Protein AF-A0A661RKH5-F1 (afdb_monomer)

Structure (mmCIF, N/CA/C/O backbone):
data_AF-A0A661RKH5-F1
#
_entry.id   AF-A0A661RKH5-F1
#
loop_
_atom_site.group_PDB
_atom_site.id
_atom_site.type_symbol
_atom_site.label_atom_id
_atom_site.label_alt_id
_atom_site.label_comp_id
_atom_site.label_asym_id
_atom_site.label_entity_id
_atom_site.label_seq_id
_atom_site.pdbx_PDB_ins_code
_atom_site.Cartn_x
_atom_site.Cartn_y
_atom_site.Cartn_z
_atom_site.occupancy
_atom_site.B_iso_or_equiv
_atom_site.auth_seq_id
_atom_site.auth_comp_id
_atom_site.auth_asym_id
_atom_site.auth_atom_id
_atom_site.pdbx_PDB_model_num
ATOM 1 N N . MET A 1 1 ? 4.022 -3.102 -11.914 1.00 70.94 1 MET A N 1
ATOM 2 C CA . MET A 1 1 ? 3.097 -2.172 -11.227 1.00 70.94 1 MET A CA 1
ATOM 3 C C . MET A 1 1 ? 2.212 -2.992 -10.309 1.00 70.94 1 MET A C 1
ATOM 5 O O . MET A 1 1 ? 1.604 -3.943 -10.787 1.00 70.94 1 MET A O 1
ATOM 9 N N . ILE A 1 2 ? 2.201 -2.678 -9.014 1.00 88.31 2 ILE A N 1
ATOM 10 C CA . ILE A 1 2 ? 1.452 -3.430 -7.998 1.00 88.31 2 ILE A CA 1
ATOM 11 C C . ILE A 1 2 ? 0.057 -2.826 -7.802 1.00 88.31 2 ILE A C 1
ATOM 13 O O . ILE A 1 2 ? -0.096 -1.612 -7.905 1.00 88.31 2 ILE A O 1
ATOM 17 N N . ASP A 1 3 ? -0.937 -3.664 -7.519 1.00 92.56 3 ASP A N 1
ATOM 18 C CA . ASP A 1 3 ? -2.282 -3.242 -7.118 1.00 92.56 3 ASP A CA 1
ATOM 19 C C . ASP A 1 3 ? -2.575 -3.685 -5.667 1.00 92.56 3 ASP A C 1
ATOM 21 O O . ASP A 1 3 ? -1.835 -4.513 -5.111 1.00 92.56 3 ASP A O 1
ATOM 25 N N . PRO A 1 4 ? -3.630 -3.154 -5.020 1.00 93.81 4 PRO A N 1
ATOM 26 C CA . PRO A 1 4 ? -3.938 -3.477 -3.629 1.00 93.81 4 PRO A CA 1
ATOM 27 C C . PRO A 1 4 ? -4.211 -4.966 -3.381 1.00 93.81 4 PRO A C 1
ATOM 29 O O . PRO A 1 4 ? -3.861 -5.489 -2.322 1.00 93.81 4 PRO A O 1
ATOM 32 N N . ALA A 1 5 ? -4.787 -5.680 -4.352 1.00 94.50 5 ALA A N 1
ATOM 33 C CA . ALA A 1 5 ? -5.083 -7.101 -4.208 1.00 94.50 5 ALA A CA 1
ATOM 34 C C . ALA A 1 5 ? -3.789 -7.931 -4.190 1.00 94.50 5 ALA A C 1
ATOM 36 O O . ALA A 1 5 ? -3.580 -8.743 -3.287 1.00 94.50 5 ALA A O 1
ATOM 37 N N . ALA A 1 6 ? -2.881 -7.683 -5.136 1.00 93.75 6 ALA A N 1
ATOM 38 C CA . ALA A 1 6 ? -1.567 -8.313 -5.189 1.00 93.75 6 ALA A CA 1
ATOM 39 C C . ALA A 1 6 ? -0.711 -7.960 -3.961 1.00 93.75 6 ALA A C 1
ATOM 41 O O . ALA A 1 6 ? 0.008 -8.815 -3.435 1.00 93.75 6 ALA A O 1
ATOM 42 N N . PHE A 1 7 ? -0.820 -6.724 -3.467 1.00 95.50 7 PHE A N 1
ATOM 43 C CA . PHE A 1 7 ? -0.159 -6.286 -2.241 1.00 95.50 7 PHE A CA 1
ATOM 44 C C . PHE A 1 7 ? -0.628 -7.093 -1.022 1.00 95.50 7 PHE A C 1
ATOM 46 O O . PHE A 1 7 ? 0.203 -7.641 -0.300 1.00 95.50 7 PHE A O 1
ATOM 53 N N . LYS A 1 8 ? -1.945 -7.257 -0.838 1.00 95.00 8 LYS A N 1
ATOM 54 C CA . LYS A 1 8 ? -2.532 -8.042 0.265 1.00 95.00 8 LYS A CA 1
ATOM 55 C C . LYS A 1 8 ? -2.168 -9.525 0.223 1.00 95.00 8 LYS A C 1
ATOM 57 O O . LYS A 1 8 ? -2.036 -10.151 1.269 1.00 95.00 8 LYS A O 1
ATOM 62 N N . VAL A 1 9 ? -1.975 -10.097 -0.966 1.00 95.69 9 VAL A N 1
ATOM 63 C CA . VAL A 1 9 ? -1.483 -11.481 -1.105 1.00 95.69 9 VAL A CA 1
ATOM 64 C C . VAL A 1 9 ? -0.059 -11.616 -0.557 1.00 95.69 9 VAL A C 1
ATOM 66 O O . VAL A 1 9 ? 0.271 -12.627 0.059 1.00 95.69 9 VAL A O 1
ATOM 69 N N . ARG A 1 10 ? 0.791 -10.606 -0.774 1.00 93.38 10 ARG A N 1
ATOM 70 C CA . ARG A 1 10 ? 2.174 -10.593 -0.276 1.00 93.38 10 ARG A CA 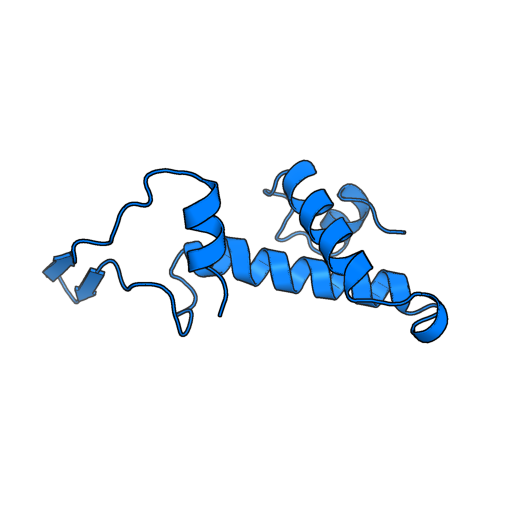1
ATOM 71 C C . ARG A 1 10 ? 2.258 -10.243 1.212 1.00 93.38 10 ARG A C 1
ATOM 73 O O . ARG A 1 10 ? 3.102 -10.812 1.900 1.00 93.38 10 ARG A O 1
ATOM 80 N N . PHE A 1 11 ? 1.411 -9.331 1.675 1.00 94.56 11 PHE A N 1
ATOM 81 C CA . PHE A 1 11 ? 1.371 -8.840 3.050 1.00 94.56 11 PHE A CA 1
ATOM 82 C C . PHE A 1 11 ? -0.030 -9.048 3.645 1.00 94.56 11 PHE A C 1
ATOM 84 O O . PHE A 1 11 ? -0.848 -8.119 3.675 1.00 94.56 11 PHE A O 1
ATOM 91 N N . PRO A 1 12 ? -0.344 -10.281 4.084 1.00 94.19 12 PRO A N 1
ATOM 92 C CA . PRO A 1 12 ? -1.669 -10.631 4.590 1.00 94.19 12 PRO A CA 1
ATOM 93 C C . PRO A 1 12 ? -2.080 -9.840 5.843 1.00 94.19 12 PRO A C 1
ATOM 95 O O . PRO A 1 12 ? -3.266 -9.749 6.154 1.00 94.19 12 PRO A O 1
ATOM 98 N N . GLU A 1 13 ? -1.132 -9.230 6.551 1.00 90.12 13 GLU A N 1
ATOM 99 C CA . GLU A 1 13 ? -1.376 -8.350 7.693 1.00 90.12 13 GLU A CA 1
ATOM 100 C C . GLU A 1 13 ? -2.181 -7.084 7.348 1.00 90.12 13 GLU A C 1
ATOM 102 O O . GLU A 1 13 ? -2.837 -6.544 8.238 1.00 90.12 13 GLU A O 1
ATOM 107 N N . PHE A 1 14 ? -2.198 -6.653 6.078 1.00 92.75 14 PHE A N 1
ATOM 108 C CA . PHE A 1 14 ? -2.972 -5.494 5.607 1.00 92.75 14 PHE A CA 1
ATOM 109 C C . PHE A 1 14 ? -4.299 -5.882 4.931 1.00 92.75 14 PHE A C 1
ATOM 111 O O . PHE A 1 14 ? -4.959 -5.053 4.307 1.00 92.75 14 PHE A O 1
ATOM 118 N N . VAL A 1 15 ? -4.733 -7.148 5.022 1.00 92.19 15 VAL A N 1
ATOM 119 C CA . VAL A 1 15 ? -6.015 -7.599 4.435 1.00 92.19 15 VAL A CA 1
ATOM 120 C C . VAL A 1 15 ? -7.210 -6.832 5.011 1.00 92.19 15 VAL A C 1
ATOM 122 O O . VAL A 1 15 ? -8.190 -6.614 4.297 1.00 92.19 15 VAL A O 1
ATOM 125 N N . GLY A 1 16 ? -7.114 -6.402 6.273 1.00 88.69 16 GLY A N 1
ATOM 126 C CA . GLY A 1 16 ? -8.136 -5.603 6.951 1.00 88.69 16 GLY A CA 1
ATOM 127 C C . GLY A 1 16 ? -8.177 -4.128 6.539 1.00 88.69 16 GLY A C 1
ATOM 128 O O . GLY A 1 16 ? -9.164 -3.459 6.836 1.00 88.69 16 GLY A O 1
ATOM 129 N N . ASP A 1 17 ? -7.152 -3.628 5.848 1.00 89.00 17 ASP A N 1
ATOM 130 C CA . ASP A 1 17 ? -7.073 -2.229 5.433 1.00 89.00 17 ASP A CA 1
ATOM 131 C C . ASP A 1 17 ? -7.807 -1.991 4.109 1.00 89.00 17 ASP A C 1
ATOM 133 O O . ASP A 1 17 ? -7.960 -2.891 3.274 1.00 89.00 17 ASP A O 1
ATOM 137 N N . SER A 1 18 ? -8.290 -0.765 3.902 1.00 92.62 18 SER A N 1
ATOM 138 C CA . SER A 1 18 ? -9.041 -0.433 2.689 1.00 92.62 18 SER A CA 1
ATOM 139 C C . SER A 1 18 ? -8.132 -0.393 1.456 1.00 92.62 18 SER A C 1
ATOM 141 O O . SER A 1 18 ? -7.000 0.094 1.520 1.00 92.62 18 SER A O 1
ATOM 143 N N . ASP A 1 19 ? -8.640 -0.854 0.310 1.00 91.50 19 ASP A N 1
ATOM 144 C CA . ASP A 1 19 ? -7.889 -0.817 -0.955 1.00 91.50 19 ASP A CA 1
ATOM 145 C C . ASP A 1 19 ? -7.533 0.620 -1.358 1.00 91.50 19 ASP A C 1
ATOM 147 O O . ASP A 1 19 ? -6.458 0.854 -1.898 1.00 91.50 19 ASP A O 1
ATOM 151 N N . ALA A 1 20 ? -8.397 1.591 -1.034 1.00 91.62 20 ALA A N 1
ATOM 152 C CA . ALA A 1 20 ? -8.136 3.009 -1.265 1.00 91.62 20 ALA A CA 1
ATOM 153 C C . ALA A 1 20 ? -6.947 3.514 -0.432 1.00 91.62 20 ALA A C 1
ATOM 155 O O . ALA A 1 20 ?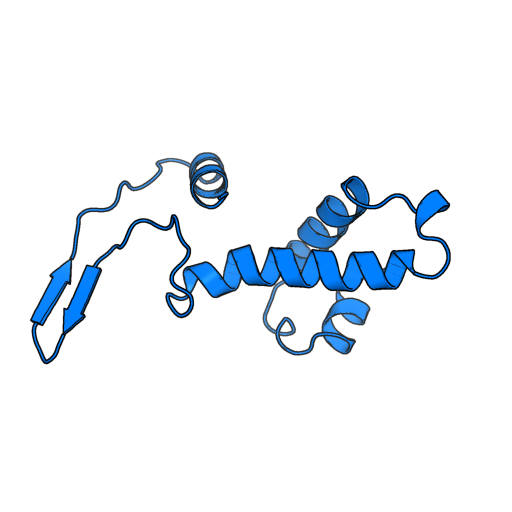 -6.081 4.203 -0.962 1.00 91.62 20 ALA A O 1
ATOM 156 N N . THR A 1 21 ? -6.867 3.136 0.848 1.00 89.88 21 THR A N 1
ATOM 157 C CA . THR A 1 21 ? -5.728 3.477 1.714 1.00 89.88 21 THR A CA 1
ATOM 158 C C . THR A 1 21 ? -4.441 2.883 1.159 1.00 89.88 21 THR A C 1
ATOM 160 O O . THR A 1 21 ? -3.453 3.591 1.007 1.00 89.88 21 THR A O 1
ATOM 163 N N . ILE A 1 22 ? -4.455 1.597 0.807 1.00 92.44 22 ILE A N 1
ATOM 164 C CA . ILE A 1 22 ? -3.281 0.921 0.246 1.00 92.44 22 ILE A CA 1
ATOM 165 C C . ILE A 1 22 ? -2.854 1.583 -1.066 1.00 92.44 22 ILE A C 1
ATOM 167 O O . ILE A 1 22 ? -1.666 1.827 -1.249 1.00 92.44 22 ILE A O 1
ATOM 171 N N . GLN A 1 23 ? -3.801 1.935 -1.940 1.00 93.19 23 GLN A N 1
ATOM 172 C CA . GLN A 1 23 ? -3.501 2.601 -3.206 1.00 93.19 23 GLN A CA 1
ATOM 173 C C . GLN A 1 23 ? -2.803 3.950 -3.003 1.00 93.19 23 GLN A C 1
ATOM 175 O O . GLN A 1 23 ? -1.817 4.212 -3.680 1.00 93.19 23 GLN A O 1
ATOM 180 N N . VAL A 1 24 ? -3.238 4.760 -2.033 1.00 92.00 24 VAL A N 1
ATOM 181 C CA . VAL A 1 24 ? -2.569 6.034 -1.710 1.00 92.00 24 VAL A CA 1
ATOM 182 C C . VAL A 1 24 ? -1.101 5.805 -1.337 1.00 92.00 24 VAL A C 1
ATOM 184 O O . VAL A 1 24 ? -0.219 6.471 -1.868 1.00 92.00 24 VAL A O 1
ATOM 187 N N . TYR A 1 25 ? -0.808 4.816 -0.489 1.00 92.69 25 TYR A N 1
ATOM 188 C CA . TYR A 1 25 ? 0.578 4.528 -0.104 1.00 92.69 25 TYR A CA 1
ATOM 189 C C . TYR A 1 25 ? 1.403 3.878 -1.221 1.00 92.69 25 TYR A C 1
ATOM 191 O O . TYR A 1 25 ? 2.628 4.031 -1.236 1.00 92.69 25 TYR A O 1
ATOM 199 N N . ILE A 1 26 ? 0.767 3.159 -2.150 1.00 93.25 26 ILE A N 1
ATOM 200 C CA . ILE A 1 26 ? 1.411 2.695 -3.385 1.00 93.25 26 ILE A CA 1
ATOM 201 C C . ILE A 1 26 ? 1.825 3.913 -4.209 1.00 93.25 26 ILE A C 1
ATOM 203 O O . ILE A 1 26 ? 3.000 4.024 -4.559 1.00 93.25 26 ILE A O 1
ATOM 207 N N . ASP A 1 27 ? 0.900 4.840 -4.453 1.00 92.38 27 ASP A N 1
ATOM 208 C CA . ASP A 1 27 ? 1.139 6.050 -5.239 1.00 92.38 27 ASP A CA 1
ATOM 209 C C . ASP A 1 27 ? 2.263 6.895 -4.616 1.00 92.38 27 ASP A C 1
ATOM 211 O O . ASP A 1 27 ? 3.223 7.241 -5.304 1.00 92.38 27 ASP A O 1
ATOM 215 N N . ASP A 1 28 ? 2.252 7.106 -3.299 1.00 89.75 28 ASP A N 1
ATOM 216 C CA . ASP A 1 28 ? 3.333 7.800 -2.586 1.00 89.75 28 ASP A CA 1
ATOM 217 C C . ASP A 1 28 ? 4.686 7.085 -2.739 1.00 89.75 28 ASP A C 1
ATOM 219 O O . ASP A 1 28 ? 5.733 7.707 -2.942 1.00 89.75 28 ASP A O 1
ATOM 223 N N . SER A 1 29 ? 4.679 5.751 -2.700 1.00 91.00 29 SER A N 1
ATOM 224 C CA . SER A 1 29 ? 5.891 4.945 -2.877 1.00 91.00 29 SER A CA 1
ATOM 225 C C . SER A 1 29 ? 6.450 5.039 -4.301 1.00 91.00 29 SER A C 1
ATOM 227 O O . SER A 1 29 ? 7.666 4.925 -4.482 1.00 91.00 29 SER A O 1
ATOM 229 N N . THR A 1 30 ? 5.608 5.290 -5.314 1.00 91.12 30 THR A N 1
ATOM 230 C CA . THR A 1 30 ? 6.073 5.496 -6.698 1.00 91.12 30 THR A CA 1
ATOM 231 C C . THR A 1 30 ? 6.883 6.778 -6.868 1.00 91.12 30 THR A C 1
ATOM 233 O O . THR A 1 30 ? 7.760 6.818 -7.724 1.00 91.12 30 THR A O 1
ATOM 236 N N . ILE A 1 31 ? 6.644 7.801 -6.039 1.00 89.38 31 ILE A N 1
ATOM 237 C CA . ILE A 1 31 ? 7.386 9.072 -6.084 1.00 89.38 31 ILE A CA 1
ATOM 238 C C . ILE A 1 31 ? 8.818 8.877 -5.568 1.00 89.38 31 ILE A C 1
ATOM 240 O O . ILE A 1 31 ? 9.760 9.508 -6.046 1.00 89.38 31 ILE A O 1
ATOM 244 N N . MET A 1 32 ? 8.986 7.987 -4.591 1.00 86.19 32 MET A N 1
ATOM 245 C CA . MET A 1 32 ? 10.258 7.755 -3.905 1.00 86.19 32 MET A CA 1
ATOM 246 C C . MET A 1 32 ? 11.190 6.813 -4.669 1.00 86.19 32 MET A C 1
ATOM 248 O O . MET A 1 32 ? 12.408 6.848 -4.479 1.00 86.19 32 MET A O 1
ATOM 252 N N . LEU A 1 33 ? 10.630 5.949 -5.516 1.00 88.19 33 LEU A N 1
ATOM 253 C CA . LEU A 1 33 ? 11.375 4.942 -6.256 1.00 88.19 33 LEU A CA 1
ATOM 254 C C . LEU A 1 33 ? 11.391 5.280 -7.741 1.00 88.19 33 LEU A C 1
ATOM 256 O O . LEU A 1 33 ? 10.372 5.600 -8.342 1.00 88.19 33 LEU A O 1
ATOM 260 N N . ASN A 1 34 ? 12.550 5.111 -8.365 1.00 88.88 34 ASN A N 1
ATOM 261 C CA . ASN A 1 34 ? 12.705 5.296 -9.798 1.00 88.88 34 ASN A CA 1
ATOM 262 C C . ASN A 1 34 ? 12.878 3.931 -10.482 1.00 88.88 34 ASN A C 1
ATOM 264 O O . ASN A 1 34 ? 13.784 3.164 -10.145 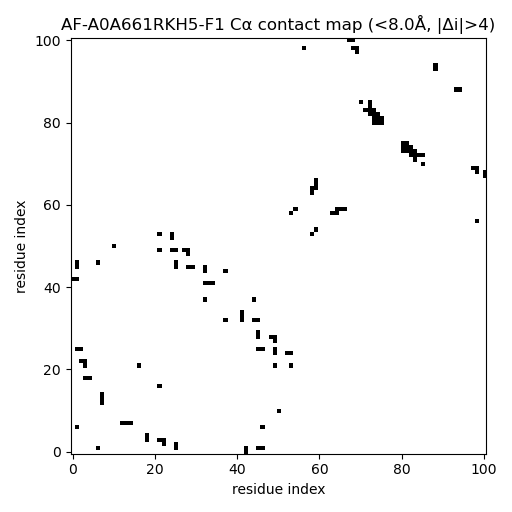1.00 88.88 34 ASN A O 1
ATOM 268 N N . SER A 1 35 ? 12.001 3.634 -11.441 1.00 88.50 35 SER A N 1
ATOM 269 C CA . SER A 1 35 ? 11.956 2.350 -12.148 1.00 88.50 35 SER A CA 1
ATOM 270 C C . SER A 1 35 ? 13.179 2.086 -13.024 1.00 88.50 35 SER A C 1
ATOM 272 O O . SER A 1 35 ? 13.567 0.931 -13.181 1.00 88.50 35 SER A O 1
ATOM 274 N N . GLU A 1 36 ? 13.833 3.128 -13.534 1.00 90.19 36 GLU A N 1
ATOM 275 C CA . GLU A 1 36 ? 15.035 3.024 -14.364 1.00 90.19 36 GLU A CA 1
ATOM 276 C C . GLU A 1 36 ? 16.244 2.544 -13.550 1.00 90.19 36 GLU A C 1
ATOM 278 O O . GLU A 1 36 ? 17.010 1.699 -14.007 1.00 90.19 36 GLU A O 1
ATOM 283 N N . TYR A 1 37 ? 16.378 3.015 -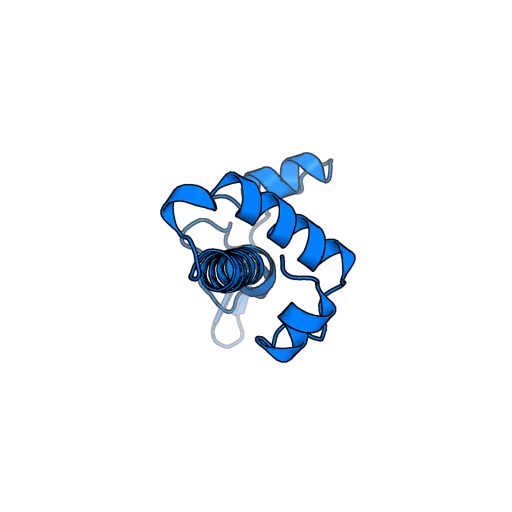12.307 1.00 88.56 37 TYR A N 1
ATOM 284 C CA . TYR A 1 37 ? 17.466 2.593 -11.419 1.00 88.56 37 TYR A CA 1
ATOM 285 C C . TYR A 1 37 ? 17.208 1.247 -10.736 1.00 88.56 37 TYR A C 1
ATOM 287 O O . TYR A 1 37 ? 18.151 0.514 -10.441 1.00 88.56 37 TYR A O 1
ATOM 295 N N . TRP A 1 38 ? 15.945 0.922 -10.454 1.00 87.75 38 TRP A N 1
ATOM 296 C CA . TRP A 1 38 ? 15.584 -0.283 -9.702 1.00 87.75 38 TRP A CA 1
ATOM 297 C C . TRP A 1 38 ? 15.284 -1.496 -10.590 1.00 87.75 38 TRP A C 1
ATOM 299 O O . TRP A 1 38 ? 15.345 -2.627 -10.098 1.00 87.75 38 TRP A O 1
ATOM 309 N N . GLY A 1 39 ? 14.979 -1.289 -11.876 1.00 91.38 39 GLY A N 1
ATOM 310 C CA . GLY A 1 39 ? 14.721 -2.352 -12.849 1.00 91.38 39 GLY A CA 1
ATOM 311 C C . GLY A 1 39 ? 13.725 -3.394 -12.330 1.00 91.38 39 GLY A C 1
ATOM 312 O O . GLY A 1 39 ? 12.679 -3.058 -11.777 1.00 91.38 39 GLY A O 1
ATOM 313 N N . ASP A 1 40 ? 14.093 -4.673 -12.413 1.00 91.31 40 ASP A N 1
ATOM 314 C CA . ASP A 1 40 ? 13.258 -5.804 -11.975 1.00 91.31 40 ASP A CA 1
ATOM 315 C C . ASP A 1 40 ? 12.948 -5.815 -10.467 1.00 91.31 40 ASP A C 1
ATOM 317 O O . ASP A 1 40 ? 12.083 -6.559 -9.999 1.00 91.31 40 ASP A O 1
ATOM 321 N N . LYS A 1 41 ? 13.672 -5.023 -9.668 1.00 90.06 41 LYS A N 1
ATOM 322 C CA . LYS A 1 41 ? 13.425 -4.880 -8.228 1.00 90.06 41 LYS A CA 1
ATOM 323 C C . LYS A 1 41 ? 12.460 -3.750 -7.910 1.00 90.06 41 LYS A C 1
ATOM 325 O O . LYS A 1 41 ? 12.099 -3.615 -6.746 1.00 90.06 41 LYS A O 1
ATOM 330 N N . TYR A 1 42 ? 12.017 -2.981 -8.900 1.00 92.94 42 TYR A N 1
ATOM 331 C CA . TYR A 1 42 ? 11.132 -1.843 -8.689 1.00 92.94 42 TYR A CA 1
ATOM 332 C C . TYR A 1 42 ? 9.831 -2.247 -7.993 1.00 92.94 42 TYR A C 1
ATOM 334 O O . TYR A 1 42 ? 9.544 -1.750 -6.909 1.00 92.94 42 TYR A O 1
ATOM 342 N N . ASP A 1 43 ? 9.110 -3.231 -8.536 1.00 91.69 43 ASP A N 1
ATOM 343 C CA . ASP A 1 43 ? 7.847 -3.701 -7.951 1.00 91.69 43 ASP A CA 1
ATOM 344 C C . ASP A 1 43 ? 8.048 -4.302 -6.547 1.00 91.69 43 ASP A C 1
ATOM 346 O O . ASP A 1 43 ? 7.195 -4.162 -5.668 1.00 91.69 43 ASP A O 1
ATOM 350 N N . LEU A 1 44 ? 9.197 -4.944 -6.304 1.00 92.62 44 LEU A N 1
ATOM 351 C CA . LEU A 1 44 ? 9.571 -5.459 -4.984 1.00 92.62 44 LEU A CA 1
ATOM 352 C C . LEU A 1 44 ? 9.832 -4.320 -3.991 1.00 92.62 44 LEU A C 1
ATOM 354 O O . LEU A 1 44 ? 9.331 -4.366 -2.871 1.00 92.62 44 LEU A O 1
ATOM 358 N N . GLY A 1 45 ? 10.585 -3.302 -4.404 1.00 92.31 45 GLY A N 1
ATOM 359 C CA . GLY A 1 45 ? 10.874 -2.114 -3.608 1.00 92.31 45 GLY A CA 1
ATOM 360 C C . GLY A 1 45 ? 9.606 -1.350 -3.251 1.00 92.31 45 GLY A C 1
ATOM 361 O O . GLY A 1 45 ? 9.402 -1.038 -2.083 1.00 92.31 45 GLY A O 1
ATOM 362 N N . LEU A 1 46 ? 8.725 -1.145 -4.232 1.00 93.62 46 LEU A N 1
ATOM 363 C CA . LEU A 1 46 ? 7.413 -0.524 -4.049 1.00 93.62 46 LEU A CA 1
ATOM 364 C C . LEU A 1 46 ? 6.605 -1.261 -2.991 1.00 93.62 46 LEU A C 1
ATOM 366 O O . LEU A 1 46 ? 6.181 -0.659 -2.015 1.00 93.62 46 LEU A O 1
ATOM 370 N N . SER A 1 47 ? 6.502 -2.584 -3.130 1.00 93.50 47 SER A N 1
ATOM 371 C CA . SER A 1 47 ? 5.804 -3.442 -2.171 1.00 93.50 47 SER A CA 1
ATOM 372 C C . SER A 1 47 ? 6.304 -3.223 -0.736 1.00 93.50 47 SER A C 1
ATOM 374 O O . SER A 1 47 ? 5.513 -3.017 0.178 1.00 93.50 47 SER A O 1
ATOM 376 N N . TYR A 1 48 ? 7.620 -3.254 -0.518 1.00 95.06 48 TYR A N 1
ATOM 377 C CA . TYR A 1 48 ? 8.176 -3.109 0.829 1.00 95.06 48 TYR A CA 1
ATOM 378 C C . TYR A 1 48 ? 8.091 -1.682 1.370 1.00 95.06 48 TYR A C 1
ATOM 380 O O . TYR A 1 48 ? 7.863 -1.506 2.566 1.00 95.06 48 TYR A O 1
ATOM 388 N N . LEU A 1 49 ? 8.254 -0.670 0.518 1.00 93.62 49 LEU A N 1
ATOM 389 C CA . LEU A 1 49 ? 8.155 0.725 0.932 1.00 93.62 49 LEU A CA 1
ATOM 390 C C . LEU A 1 49 ? 6.715 1.085 1.318 1.00 93.62 49 LEU A C 1
ATOM 392 O O . LEU A 1 49 ? 6.495 1.659 2.383 1.00 93.62 49 LEU A O 1
ATOM 396 N N . THR A 1 50 ? 5.738 0.644 0.524 1.00 9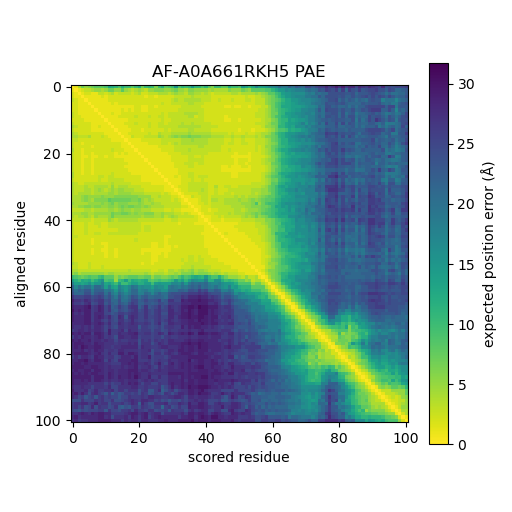3.81 50 THR A N 1
ATOM 397 C CA . THR A 1 50 ? 4.311 0.779 0.834 1.00 93.81 50 THR A CA 1
ATOM 398 C C . THR A 1 50 ? 3.970 0.104 2.162 1.00 93.81 50 THR A C 1
ATOM 400 O O . THR A 1 50 ? 3.347 0.726 3.020 1.00 93.81 50 THR A O 1
ATOM 403 N N . ALA A 1 51 ? 4.430 -1.134 2.385 1.00 93.75 51 ALA A N 1
ATOM 404 C CA . ALA A 1 51 ? 4.222 -1.836 3.654 1.00 93.75 51 ALA A CA 1
ATOM 405 C C . ALA A 1 51 ? 4.857 -1.093 4.837 1.00 93.75 51 ALA A C 1
ATOM 407 O O . ALA A 1 51 ? 4.247 -0.987 5.900 1.00 93.75 51 ALA A O 1
ATOM 408 N N . HIS A 1 52 ? 6.056 -0.534 4.655 1.00 91.69 52 HIS A N 1
ATOM 409 C CA . HIS A 1 52 ? 6.720 0.255 5.687 1.00 91.69 52 HIS A CA 1
ATOM 410 C C . HIS A 1 52 ? 5.917 1.508 6.059 1.00 91.69 52 HIS A C 1
ATOM 412 O O . HIS A 1 52 ? 5.719 1.777 7.245 1.00 91.69 52 HIS A O 1
ATOM 418 N N . TYR A 1 53 ? 5.420 2.252 5.070 1.00 90.12 53 TYR A N 1
ATOM 419 C CA . TYR A 1 53 ? 4.608 3.442 5.316 1.00 90.12 53 TYR A CA 1
ATOM 420 C C . TYR A 1 53 ? 3.259 3.117 5.948 1.00 90.12 53 TYR A C 1
ATOM 422 O O . TYR A 1 53 ? 2.905 3.754 6.938 1.00 90.12 53 TYR A O 1
ATOM 430 N N . LEU A 1 54 ? 2.559 2.088 5.468 1.00 89.62 54 LEU A N 1
ATOM 431 C CA . LEU A 1 54 ? 1.314 1.617 6.081 1.00 89.62 54 LEU A CA 1
ATOM 432 C C . LEU A 1 54 ? 1.528 1.178 7.529 1.00 89.62 54 LEU A C 1
ATOM 434 O O . LEU A 1 54 ? 0.747 1.530 8.409 1.00 89.62 54 LEU A O 1
ATOM 438 N N . TYR A 1 55 ? 2.609 0.449 7.804 1.00 87.44 55 TYR A N 1
ATOM 439 C CA . TYR A 1 55 ? 2.936 0.024 9.158 1.00 87.44 55 TYR A CA 1
ATOM 440 C C . TYR A 1 55 ? 3.230 1.223 10.069 1.00 87.44 55 TYR A C 1
ATOM 442 O O . TYR A 1 55 ? 2.674 1.314 11.165 1.00 87.44 55 TYR A O 1
ATOM 450 N N . LYS A 1 56 ? 4.036 2.189 9.603 1.00 83.25 56 LYS A N 1
ATOM 451 C CA . LYS A 1 56 ? 4.284 3.434 10.344 1.00 83.25 56 LYS A CA 1
ATOM 452 C C . LYS A 1 56 ? 2.993 4.223 10.582 1.00 83.25 56 LYS A C 1
ATOM 454 O O . LYS A 1 56 ? 2.807 4.715 11.688 1.00 83.25 56 LYS A O 1
ATOM 459 N N . ALA A 1 57 ? 2.114 4.335 9.595 1.00 80.00 57 ALA A N 1
ATOM 460 C CA . ALA A 1 57 ? 0.898 5.131 9.708 1.00 80.00 57 ALA A CA 1
ATOM 461 C C . ALA A 1 57 ? -0.173 4.475 10.594 1.00 80.00 57 ALA A C 1
ATOM 463 O O . ALA A 1 57 ? -0.722 5.120 11.483 1.00 80.00 57 ALA A O 1
ATOM 464 N N . LEU A 1 58 ? -0.458 3.190 10.379 1.00 71.69 58 LEU A N 1
ATOM 465 C CA . LEU A 1 58 ? -1.610 2.513 10.982 1.00 71.69 58 LEU A CA 1
ATOM 466 C C . LEU A 1 58 ? -1.249 1.785 12.277 1.00 71.69 58 LEU A C 1
ATOM 468 O O . LEU A 1 58 ? -2.010 1.807 13.238 1.00 71.69 58 LEU A O 1
ATOM 472 N N . LYS A 1 59 ? -0.067 1.162 12.343 1.00 63.56 59 LYS A N 1
ATOM 473 C CA . LYS A 1 59 ? 0.339 0.354 13.507 1.00 63.56 59 LYS A CA 1
ATOM 474 C C . LYS A 1 59 ? 1.096 1.136 14.575 1.00 63.56 59 LYS A C 1
ATOM 476 O O . LYS A 1 59 ? 1.154 0.685 15.717 1.00 63.56 59 LYS A O 1
ATOM 481 N N . SER A 1 60 ? 1.592 2.333 14.262 1.00 52.94 60 SER A N 1
ATOM 482 C CA . SER A 1 60 ? 2.084 3.259 15.295 1.00 52.94 60 SER A CA 1
ATOM 483 C C . SER A 1 60 ? 0.947 3.985 16.026 1.00 52.94 60 SER A C 1
ATOM 485 O O . SER A 1 60 ? 1.160 4.463 17.137 1.00 52.94 60 SER A O 1
ATOM 487 N N . ALA A 1 61 ? -0.259 4.043 15.444 1.00 50.09 61 ALA A N 1
ATOM 488 C CA . ALA A 1 61 ? -1.447 4.619 16.080 1.00 50.09 61 ALA A CA 1
ATOM 489 C C . ALA A 1 61 ? -2.079 3.678 17.128 1.00 50.09 61 ALA A C 1
ATOM 491 O O . ALA A 1 61 ? -2.600 4.150 18.135 1.00 50.09 61 ALA A O 1
ATOM 492 N N . ASP A 1 62 ? -1.936 2.356 16.962 1.00 46.88 62 ASP A N 1
ATOM 493 C CA . ASP A 1 62 ? -2.413 1.319 17.900 1.00 46.88 62 ASP A CA 1
ATOM 494 C C . ASP A 1 62 ? -1.585 1.230 19.209 1.00 46.88 62 ASP A C 1
ATOM 496 O O . ASP A 1 62 ? -1.687 0.261 19.963 1.00 46.88 62 ASP A O 1
ATOM 500 N N . GLY A 1 63 ? -0.705 2.203 19.490 1.00 44.91 63 GLY A N 1
ATOM 501 C CA . GLY A 1 63 ? 0.061 2.304 20.743 1.00 44.91 63 GLY A CA 1
ATOM 502 C C . GLY A 1 63 ? 1.040 1.152 21.020 1.00 44.91 63 GLY A C 1
ATOM 503 O O . GLY A 1 63 ? 1.674 1.125 22.073 1.00 44.91 63 GLY A O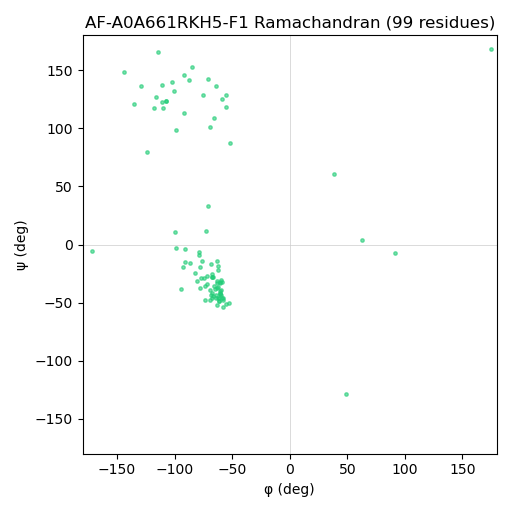 1
ATOM 504 N N . THR A 1 64 ? 1.182 0.203 20.090 1.00 43.50 64 THR A N 1
ATOM 505 C CA . THR A 1 64 ? 2.013 -1.003 20.261 1.00 43.50 64 THR A CA 1
ATOM 506 C C . THR A 1 64 ? 3.471 -0.753 19.865 1.00 43.50 64 THR A C 1
ATOM 508 O O . THR A 1 64 ? 4.374 -1.482 20.269 1.00 43.50 64 THR A O 1
ATOM 511 N N . LEU A 1 65 ? 3.726 0.334 19.140 1.00 42.75 65 LEU A N 1
ATOM 512 C CA . LEU A 1 65 ? 5.056 0.881 18.942 1.00 42.75 65 LEU A CA 1
ATOM 513 C C . LEU A 1 65 ? 5.081 2.278 19.533 1.00 42.75 65 LEU A C 1
ATOM 515 O O . LEU A 1 65 ? 4.370 3.168 19.075 1.00 42.75 65 LEU A O 1
ATOM 519 N N . THR A 1 66 ? 5.921 2.465 20.548 1.00 43.66 66 THR A N 1
ATOM 520 C CA . THR A 1 66 ? 6.435 3.772 20.958 1.00 43.66 66 THR A CA 1
ATOM 521 C C . THR A 1 66 ? 7.028 4.456 19.725 1.00 43.66 66 THR A C 1
ATOM 523 O O . THR A 1 66 ? 8.212 4.310 19.427 1.00 43.66 66 THR A O 1
ATOM 526 N N . ALA A 1 67 ? 6.193 5.170 18.970 1.00 42.38 67 ALA A N 1
ATOM 527 C CA . ALA A 1 67 ? 6.649 6.127 17.985 1.00 42.38 67 ALA A CA 1
ATOM 528 C C . ALA A 1 67 ? 7.558 7.117 18.733 1.00 42.38 67 ALA A C 1
ATOM 530 O O . ALA A 1 67 ? 7.120 7.657 19.756 1.00 42.38 67 ALA A O 1
ATOM 531 N N . PRO A 1 68 ? 8.790 7.397 18.275 1.00 43.16 68 PRO A N 1
ATOM 532 C CA . PRO A 1 68 ? 9.664 8.386 18.906 1.00 43.16 68 PRO A CA 1
ATOM 533 C C . PRO A 1 68 ? 9.191 9.842 18.687 1.00 43.16 68 PRO A C 1
ATOM 535 O O . PRO A 1 68 ? 10.007 10.750 18.584 1.00 43.16 68 PRO A O 1
ATOM 538 N N . GLY A 1 69 ? 7.878 10.079 18.622 1.00 47.12 69 GLY A N 1
ATOM 539 C CA . GLY A 1 69 ? 7.291 11.392 18.345 1.00 47.12 69 GLY A CA 1
ATOM 540 C C . GLY A 1 69 ? 5.771 11.502 18.515 1.00 47.12 69 GLY A C 1
ATOM 541 O O . GLY A 1 69 ? 5.244 12.606 18.431 1.00 47.12 69 GLY A O 1
ATOM 542 N N . GLY A 1 70 ? 5.046 10.410 18.791 1.00 46.81 70 GLY A N 1
ATOM 543 C CA . GLY A 1 70 ? 3.607 10.484 19.062 1.00 46.81 70 GLY A CA 1
ATOM 544 C C . GLY A 1 70 ? 3.339 11.028 20.467 1.00 46.81 70 GLY A C 1
ATOM 545 O O . GLY A 1 70 ? 3.909 10.529 21.440 1.00 46.81 70 GLY A O 1
ATOM 546 N N . ALA A 1 71 ? 2.483 12.045 20.589 1.00 48.41 71 ALA A N 1
ATOM 547 C CA . ALA A 1 71 ? 2.076 12.580 21.885 1.00 48.41 71 ALA A CA 1
ATOM 548 C C . ALA A 1 71 ? 1.500 11.455 22.762 1.00 48.41 71 ALA A C 1
ATOM 550 O O . ALA A 1 71 ? 0.502 10.823 22.418 1.00 48.41 71 ALA A O 1
ATOM 551 N N . ILE A 1 72 ? 2.144 11.193 23.902 1.00 53.00 72 ILE A N 1
ATOM 552 C CA . ILE A 1 72 ? 1.704 10.168 24.851 1.00 53.00 72 ILE A CA 1
ATOM 553 C C . ILE A 1 72 ? 0.394 10.648 25.489 1.00 53.00 72 ILE A C 1
ATOM 555 O O . ILE A 1 72 ? 0.411 11.480 26.393 1.00 53.00 72 ILE A O 1
ATOM 559 N N . ALA A 1 73 ? -0.740 10.123 25.020 1.00 52.47 73 ALA A N 1
ATOM 560 C CA . ALA A 1 73 ? -2.074 10.482 25.515 1.00 52.47 73 ALA A CA 1
ATOM 561 C C . ALA A 1 73 ? -2.343 10.004 26.956 1.00 52.47 73 ALA A C 1
ATOM 563 O O . ALA A 1 73 ? -3.246 10.493 27.637 1.00 52.47 73 ALA A O 1
ATOM 564 N N . GLY A 1 74 ? -1.535 9.072 27.459 1.00 52.31 74 GLY A N 1
ATOM 565 C CA . GLY A 1 74 ? -1.600 8.626 28.841 1.00 52.31 74 GLY A CA 1
ATOM 566 C C . GLY A 1 74 ? -0.655 7.473 29.139 1.00 52.31 74 GLY A C 1
ATOM 567 O O . GLY A 1 7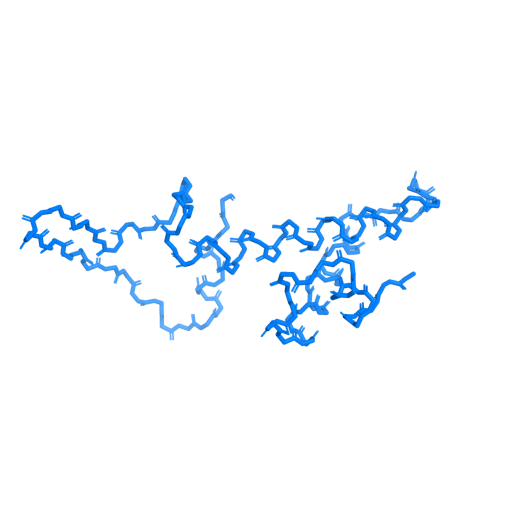4 ? -0.082 6.861 28.237 1.00 52.31 74 GLY A O 1
ATOM 568 N N . ARG A 1 75 ? -0.482 7.179 30.427 1.00 52.97 75 ARG A N 1
ATOM 569 C CA . ARG A 1 75 ? 0.208 5.978 30.916 1.00 52.97 75 ARG A CA 1
ATOM 570 C C . ARG A 1 75 ? -0.686 5.282 31.934 1.00 52.97 75 ARG A C 1
ATOM 572 O O . ARG A 1 75 ? -1.256 5.943 32.801 1.00 52.97 75 ARG A O 1
ATOM 579 N N . ALA A 1 76 ? -0.784 3.960 31.835 1.00 49.19 76 ALA A N 1
ATOM 580 C CA . ALA A 1 76 ? -1.447 3.125 32.827 1.00 49.19 76 ALA A CA 1
ATOM 581 C C . ALA A 1 76 ? -0.419 2.186 33.464 1.00 49.19 76 ALA A C 1
ATOM 583 O O . ALA A 1 76 ? 0.301 1.485 32.752 1.00 49.19 76 ALA A O 1
ATOM 584 N N . VAL A 1 77 ? -0.338 2.191 34.795 1.00 44.25 77 VAL A N 1
ATOM 585 C CA . VAL A 1 77 ? 0.476 1.248 35.573 1.00 44.25 77 VAL A CA 1
ATOM 586 C C . VAL A 1 77 ? -0.364 0.767 36.747 1.00 44.25 77 VAL A C 1
ATOM 588 O O . VAL A 1 77 ? -0.824 1.578 37.544 1.00 44.25 77 VAL A O 1
ATOM 591 N N . ASP A 1 78 ? -0.570 -0.548 36.803 1.00 43.72 78 ASP A N 1
ATOM 592 C CA . ASP A 1 78 ? -1.105 -1.305 37.943 1.00 43.72 78 ASP A CA 1
ATOM 593 C C . ASP A 1 78 ? -2.238 -0.602 38.720 1.00 43.72 78 ASP A C 1
ATOM 595 O O . ASP A 1 78 ? -2.125 -0.264 39.897 1.00 43.72 78 ASP A O 1
ATOM 599 N N . GLY A 1 79 ? -3.338 -0.317 38.012 1.00 52.69 79 GLY A N 1
ATOM 600 C CA . GLY A 1 79 ? -4.560 0.258 38.586 1.00 52.69 79 GLY A CA 1
ATOM 601 C C . GLY A 1 79 ? -4.653 1.789 38.581 1.00 52.69 79 GLY A C 1
ATOM 602 O O . GLY A 1 79 ? -5.724 2.317 38.870 1.00 52.69 79 GLY A O 1
ATOM 603 N N . ALA A 1 80 ? -3.595 2.510 38.201 1.00 44.03 80 ALA A N 1
ATOM 604 C CA . ALA A 1 80 ? -3.629 3.960 38.020 1.00 44.03 80 ALA A CA 1
ATOM 605 C C . ALA A 1 80 ? -3.500 4.337 36.537 1.00 44.03 80 ALA A C 1
ATOM 607 O O . ALA A 1 80 ? -2.514 3.993 35.881 1.00 44.0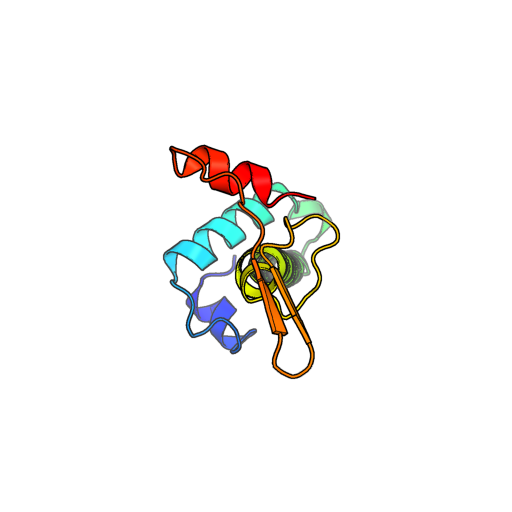3 80 ALA A O 1
ATOM 608 N N . SER A 1 81 ? -4.486 5.069 36.011 1.00 49.72 81 SER A N 1
ATOM 609 C CA . SER A 1 81 ? -4.453 5.666 34.672 1.00 49.72 81 SER A CA 1
ATOM 610 C C . SER A 1 81 ? -4.266 7.177 34.774 1.00 49.72 81 SER A C 1
ATOM 612 O O . SER A 1 81 ? -5.067 7.860 35.413 1.00 49.72 81 SER A O 1
ATOM 614 N N . VAL A 1 82 ? -3.226 7.702 34.127 1.00 50.25 82 VAL A N 1
ATOM 615 C CA . VAL A 1 82 ? -3.021 9.145 33.968 1.00 50.25 82 VAL A CA 1
ATOM 616 C C . VAL A 1 82 ? -3.253 9.499 32.510 1.00 50.25 82 VAL A C 1
ATOM 618 O O . VAL A 1 82 ? -2.528 9.024 31.635 1.00 50.25 82 VAL A O 1
ATOM 621 N N . ASN A 1 83 ? -4.256 10.338 32.265 1.00 52.75 83 ASN A N 1
ATOM 622 C CA . ASN A 1 83 ? -4.587 10.869 30.950 1.00 52.75 83 ASN A CA 1
ATOM 623 C C . ASN A 1 83 ? -4.037 12.291 30.833 1.00 52.75 83 ASN A C 1
ATOM 625 O O . ASN A 1 83 ? -4.245 13.118 31.722 1.00 52.75 83 ASN A O 1
ATOM 629 N N . TYR A 1 84 ? -3.351 12.574 29.731 1.00 52.62 84 TYR A N 1
ATOM 630 C CA . TYR A 1 84 ? -2.890 13.917 29.402 1.00 52.62 84 TYR A CA 1
ATOM 631 C C . TYR A 1 84 ? -3.816 14.512 28.341 1.00 52.62 84 TYR A C 1
ATOM 633 O O . TYR A 1 84 ? -4.229 13.815 27.416 1.00 52.62 84 TYR A O 1
ATOM 641 N N . THR A 1 85 ? -4.141 15.802 28.455 1.00 50.75 85 THR A N 1
ATOM 642 C CA . THR A 1 85 ? -4.868 16.508 27.393 1.00 50.75 85 THR A CA 1
ATOM 643 C C . THR A 1 85 ? -3.981 16.582 26.159 1.00 50.75 85 THR A C 1
ATOM 645 O O . THR A 1 85 ? -2.990 17.312 26.140 1.00 50.75 85 THR A O 1
ATOM 648 N N . THR A 1 86 ? -4.338 15.828 25.125 1.00 57.66 86 THR A N 1
ATOM 649 C CA . THR A 1 86 ? -3.734 15.946 23.801 1.00 57.66 86 THR A CA 1
ATOM 650 C C . THR A 1 86 ? -4.473 17.001 22.992 1.00 57.66 86 THR A C 1
ATOM 652 O O . THR A 1 86 ? -5.696 17.120 23.068 1.00 57.66 86 THR A O 1
ATOM 655 N N . PHE A 1 87 ? -3.724 17.776 22.212 1.00 50.50 87 PHE A N 1
ATOM 656 C CA . PHE A 1 87 ? -4.281 18.725 21.256 1.00 50.50 87 PHE A CA 1
ATOM 657 C C . PHE A 1 87 ? -5.169 17.983 20.246 1.00 50.50 87 PHE A C 1
ATOM 659 O O . PHE A 1 87 ? -4.717 17.023 19.626 1.00 50.50 87 PHE A O 1
ATOM 666 N N . GLN A 1 88 ? -6.425 18.414 20.099 1.00 55.66 88 GLN A N 1
ATOM 667 C CA . GLN A 1 88 ? -7.322 17.903 19.066 1.00 55.66 88 GLN A CA 1
ATOM 668 C C . GLN A 1 88 ? -7.183 18.803 17.829 1.00 55.66 88 GLN A C 1
ATOM 670 O O . GLN A 1 88 ? -7.561 19.977 17.910 1.00 55.66 88 GLN A O 1
ATOM 675 N N . PRO A 1 89 ? -6.643 18.307 16.703 1.00 51.94 89 PRO A N 1
ATOM 676 C CA . PRO A 1 89 ? -6.640 19.078 15.470 1.00 51.94 89 PRO A CA 1
ATOM 677 C C . PRO A 1 89 ? -8.087 19.306 15.026 1.00 51.94 89 PRO A C 1
ATOM 679 O O . PRO A 1 89 ? -8.927 18.408 15.093 1.00 51.94 89 PRO A O 1
ATOM 682 N N . SER A 1 90 ? -8.392 20.530 14.604 1.00 57.31 90 SER A N 1
ATOM 683 C CA . SER A 1 90 ? -9.734 20.918 14.167 1.00 57.31 90 SER A CA 1
ATOM 684 C C . SER A 1 90 ? -10.058 20.465 12.742 1.00 57.31 90 SER A C 1
ATOM 686 O O . SER A 1 90 ? -11.213 20.574 12.347 1.00 57.31 90 SER A O 1
ATOM 688 N N . ASN A 1 91 ? -9.070 19.958 11.990 1.00 53.06 91 ASN A N 1
ATOM 689 C CA . ASN A 1 91 ? -9.212 19.490 10.611 1.00 53.06 91 ASN A CA 1
ATOM 690 C C . ASN A 1 91 ? -8.323 18.263 10.322 1.00 53.06 91 ASN A C 1
ATOM 692 O O . ASN A 1 91 ? -7.209 18.149 10.835 1.00 53.06 91 ASN A O 1
ATOM 696 N N . GLU A 1 92 ? -8.798 17.392 9.426 1.00 58.19 92 GLU A N 1
ATOM 697 C CA . GLU A 1 92 ? -8.157 16.129 9.008 1.00 58.19 92 GLU A CA 1
ATOM 698 C C . GLU A 1 92 ? -6.753 16.327 8.401 1.00 58.19 92 GLU A C 1
ATOM 700 O O . GLU A 1 92 ? -5.863 15.499 8.582 1.00 58.19 92 GLU A O 1
ATOM 705 N N . SER A 1 93 ? -6.517 17.451 7.715 1.00 59.25 93 SER A N 1
ATOM 706 C CA . SER A 1 93 ? -5.216 17.772 7.111 1.00 59.25 93 SER A CA 1
ATOM 707 C C . SER A 1 93 ? -4.119 17.999 8.152 1.00 59.25 93 SER A C 1
ATOM 709 O O . SER A 1 93 ? -2.977 17.605 7.930 1.00 59.25 93 SER A O 1
ATOM 711 N N . ASP A 1 94 ? -4.461 18.596 9.296 1.00 57.25 94 ASP A N 1
ATOM 712 C CA . ASP A 1 94 ? -3.509 18.877 10.379 1.00 57.25 94 ASP A CA 1
ATOM 713 C C . ASP A 1 94 ? -3.143 17.602 11.145 1.00 57.25 94 ASP A C 1
ATOM 715 O O . ASP A 1 94 ? -2.024 17.476 11.644 1.00 57.25 94 ASP A O 1
ATOM 719 N N . ALA A 1 95 ? -4.059 16.628 11.191 1.00 58.41 95 ALA A N 1
ATOM 720 C CA . ALA A 1 95 ? -3.806 15.330 11.805 1.00 58.41 95 ALA A CA 1
ATOM 721 C C . ALA A 1 95 ? -2.697 14.559 11.070 1.00 58.41 95 ALA A C 1
ATOM 723 O O . ALA A 1 95 ? -1.855 13.936 11.714 1.00 58.41 95 ALA A O 1
ATOM 724 N N . ILE A 1 96 ? -2.639 14.655 9.737 1.00 56.62 96 ILE A N 1
ATOM 725 C CA . ILE A 1 96 ? -1.642 13.944 8.924 1.00 56.62 96 ILE A CA 1
ATOM 726 C C . ILE A 1 96 ? -0.227 14.493 9.182 1.00 56.62 96 ILE A C 1
ATOM 728 O O . ILE A 1 96 ? 0.704 13.711 9.381 1.00 56.62 96 ILE A O 1
ATOM 732 N N . TYR A 1 97 ? -0.052 15.817 9.286 1.00 55.06 97 TYR A N 1
ATOM 733 C CA . TYR A 1 97 ? 1.264 16.429 9.542 1.00 55.06 97 TYR A CA 1
ATOM 734 C C . TYR A 1 97 ? 1.837 16.126 10.932 1.00 55.06 97 TYR A C 1
ATOM 736 O O . TYR A 1 97 ? 3.054 16.122 11.102 1.00 55.06 97 TYR A O 1
ATOM 744 N N . MET A 1 98 ? 0.990 15.830 11.920 1.00 58.09 98 MET A N 1
ATOM 745 C CA . MET A 1 98 ? 1.435 15.479 13.274 1.00 58.09 98 MET A CA 1
ATOM 746 C C . MET A 1 98 ? 1.936 14.033 13.413 1.00 58.09 98 MET A C 1
ATOM 748 O O . MET A 1 98 ? 2.455 13.672 14.467 1.00 58.09 98 MET A O 1
ATOM 752 N N . THR A 1 99 ? 1.814 13.204 12.372 1.00 56.12 99 THR A N 1
ATOM 753 C CA . THR A 1 99 ? 2.251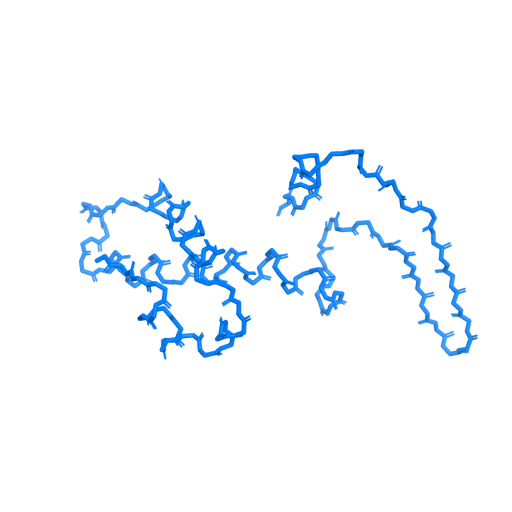 11.794 12.400 1.00 56.12 99 THR A CA 1
ATOM 754 C C . THR A 1 99 ? 3.624 11.556 11.760 1.00 56.12 99 THR A C 1
ATOM 756 O O . THR A 1 99 ? 4.150 10.443 11.817 1.00 56.12 99 THR A O 1
ATOM 759 N N . THR A 1 100 ? 4.252 12.595 11.200 1.00 45.19 100 THR A N 1
ATOM 760 C CA . THR A 1 100 ? 5.500 12.473 10.434 1.00 45.19 100 THR A CA 1
ATOM 761 C C . THR A 1 100 ? 6.719 12.837 11.290 1.00 45.19 100 THR A C 1
ATOM 763 O O . THR A 1 100 ? 7.052 14.007 11.463 1.00 45.19 100 THR A O 1
ATOM 766 N N . THR A 1 101 ? 7.404 11.820 11.821 1.00 42.69 101 THR A N 1
ATOM 767 C CA . THR A 1 101 ? 8.817 11.876 12.256 1.00 42.69 101 THR A CA 1
ATOM 768 C C . THR A 1 101 ? 9.617 10.815 11.508 1.00 42.69 101 THR A C 1
ATOM 770 O O . THR A 1 101 ? 9.092 9.687 11.294 1.00 42.69 101 THR A O 1
#

Secondary structure (DSSP, 8-state):
---HHHHHHH-GGGTTS-HHHHHHHHHHHHHH--HHHHGGGHHHHHHHHHHHHHIIIIITTTTSS--TTS---EEEETTEEEE------SSHHHHHHTT--

Foldseek 3Di:
DDALVNLCVVVVVCVVPDSVLLVVLLVVLPVVDDCVVCPPCRVVSSSVSSVVVCCLVPVVVVVPDPDVQDDPQWDDDDPDIDGDDDDDDPDPVVVVVSSDD

Nearest PDB structures (foldseek):
  7kln-assembly1_A2  TM=4.679E-01  e=4.759E-01  Vibrio phage XM1

Mean predicted aligned error: 14.37 Å

Sequence (101 aa):
MIDPAAFKVRFPEFVGDSDATIQVYIDDSTIMLNSEYWGDKYDLGLSYLTAHYLYKALKSADGTLTAPGGAIAGRAVDGASVNYTTFQPSNESDAIYMTTT

Solvent-accessible surface area (backbone atoms only — not comparable to full-atom values): 6267 Å² total; per-residue (Å²): 129,84,50,49,68,64,47,28,73,76,42,62,90,50,61,87,53,54,56,68,60,48,43,53,39,44,55,58,28,54,75,77,49,56,57,86,84,40,49,94,46,29,57,57,50,37,54,53,47,23,50,51,50,49,44,57,62,59,48,37,69,70,67,78,39,85,51,98,68,60,82,74,51,56,55,74,58,97,94,46,76,48,77,47,92,65,87,76,67,94,46,76,73,59,53,58,65,68,71,72,124

pLDDT: mean 73.72, std 20.25, range [42.38, 95.69]

Radius of gyration: 16.87 Å; Cα contacts (8 Å, |Δi|>4): 68; chains: 1; bounding box: 27×32×53 Å